Protein AF-A0A357D0Y1-F1 (afdb_monomer_lite)

Sequence (76 aa):
MTAQYQKYQQQSVSSLTAGEQIVLLFEQACINIAKGINFIEKKDIQGAHNSIVKAENIYNYLIENLDFHYQISSDL

Radius of gyration: 16.78 Å; chains: 1; bounding box: 28×51×36 Å

Secondary structure (DSSP, 8-state):
--HHHHHHHHHHHTT--HHHHHHHHHHHHHHHHHHHHHHHHTT-HHHHHHHHHHHHHHHHHHHHHS-TTSTTTT--

pLDDT: mean 75.91, std 20.6, range [41.09, 97.25]

Structure (mmCIF, N/CA/C/O backbone):
data_AF-A0A357D0Y1-F1
#
_entry.id   AF-A0A357D0Y1-F1
#
loop_
_atom_site.group_PDB
_atom_site.id
_atom_site.type_symbol
_atom_site.label_atom_id
_atom_site.label_alt_id
_atom_site.label_comp_id
_atom_site.label_asym_id
_atom_site.label_entity_id
_atom_site.label_seq_id
_atom_site.pdbx_PDB_ins_code
_atom_site.Cartn_x
_atom_site.Cartn_y
_atom_site.Cartn_z
_atom_site.occupancy
_atom_site.B_iso_or_equiv
_atom_site.auth_seq_id
_atom_site.auth_comp_id
_atom_site.auth_asym_id
_atom_site.auth_atom_id
_atom_site.pdbx_PDB_model_num
ATOM 1 N N . MET A 1 1 ? 6.317 33.815 -13.689 1.00 51.12 1 MET A N 1
ATOM 2 C CA . MET A 1 1 ? 7.350 32.764 -13.525 1.00 51.12 1 MET A CA 1
ATOM 3 C C . MET A 1 1 ? 6.725 31.466 -12.989 1.00 51.12 1 MET A C 1
ATOM 5 O O . MET A 1 1 ? 7.119 31.010 -11.929 1.00 51.12 1 MET A O 1
ATOM 9 N N . THR A 1 2 ? 5.741 30.860 -13.670 1.00 51.84 2 THR A N 1
ATOM 10 C CA . THR A 1 2 ? 4.987 29.717 -13.085 1.00 51.84 2 THR A CA 1
ATOM 11 C C . THR A 1 2 ? 4.616 28.591 -14.061 1.00 51.84 2 THR A C 1
ATOM 13 O O . THR A 1 2 ? 4.421 27.468 -13.616 1.00 51.84 2 THR A O 1
ATOM 16 N N . ALA A 1 3 ? 4.602 28.818 -15.381 1.00 55.59 3 ALA A N 1
ATOM 17 C CA . ALA A 1 3 ? 4.187 27.788 -16.348 1.00 55.59 3 ALA A CA 1
ATOM 18 C C . ALA A 1 3 ? 5.269 26.734 -16.675 1.00 55.59 3 ALA A C 1
ATOM 20 O O . ALA A 1 3 ? 4.947 25.617 -17.072 1.00 55.59 3 ALA A O 1
ATOM 21 N N . GLN A 1 4 ? 6.554 27.067 -16.507 1.00 47.31 4 GLN A N 1
ATOM 22 C CA . GLN A 1 4 ? 7.651 26.181 -16.918 1.00 47.31 4 GLN A CA 1
ATOM 23 C C . GLN A 1 4 ? 7.919 25.063 -15.896 1.00 47.31 4 GLN A C 1
ATOM 25 O O . GLN A 1 4 ? 8.164 23.928 -16.283 1.00 47.31 4 GLN A O 1
ATOM 30 N N . TYR A 1 5 ? 7.794 25.342 -14.595 1.00 53.50 5 TYR A N 1
ATOM 31 C CA . TYR A 1 5 ? 7.998 24.340 -13.539 1.00 53.50 5 TYR A CA 1
ATOM 32 C C . TYR A 1 5 ? 6.945 23.220 -13.564 1.00 53.50 5 TYR A C 1
ATOM 34 O O . TYR A 1 5 ? 7.276 22.061 -13.326 1.00 53.50 5 TYR A O 1
ATOM 42 N N . GLN A 1 6 ? 5.694 23.540 -13.918 1.00 52.88 6 GLN A N 1
ATOM 43 C CA . GLN A 1 6 ? 4.640 22.532 -14.090 1.00 52.88 6 GLN A CA 1
ATOM 44 C C . GLN A 1 6 ? 4.923 21.589 -15.267 1.00 52.88 6 GLN A C 1
ATOM 46 O O . GLN A 1 6 ? 4.670 20.393 -15.158 1.00 52.88 6 GLN A O 1
ATOM 51 N N . LYS A 1 7 ? 5.508 22.095 -16.363 1.00 49.75 7 LYS A N 1
ATOM 52 C CA . LYS A 1 7 ? 5.931 21.255 -17.494 1.00 49.75 7 LYS A CA 1
ATOM 53 C C . LYS A 1 7 ? 7.094 20.333 -17.137 1.00 49.75 7 LYS A C 1
ATOM 55 O O . LYS A 1 7 ? 7.062 19.175 -17.531 1.00 49.75 7 LYS A O 1
ATOM 60 N N . TYR A 1 8 ? 8.065 20.803 -16.352 1.00 45.25 8 TYR A N 1
ATOM 61 C CA . TYR A 1 8 ? 9.156 19.948 -15.874 1.00 45.25 8 TYR A CA 1
ATOM 62 C C . TYR A 1 8 ? 8.653 18.826 -14.958 1.00 45.25 8 TYR A C 1
ATOM 64 O O . TYR A 1 8 ? 9.040 17.681 -15.156 1.00 45.25 8 TYR A O 1
ATOM 72 N N . GLN A 1 9 ? 7.730 19.107 -14.028 1.00 48.03 9 GLN A N 1
ATOM 73 C CA . GLN A 1 9 ? 7.124 18.047 -13.212 1.00 48.03 9 GLN A CA 1
ATOM 74 C C . GLN A 1 9 ? 6.333 17.042 -14.066 1.00 48.03 9 GLN A C 1
ATOM 76 O O . GLN A 1 9 ? 6.477 15.841 -13.871 1.00 48.03 9 GLN A O 1
ATOM 81 N N . GLN A 1 10 ? 5.561 17.499 -15.058 1.00 49.91 10 GLN A N 1
ATOM 82 C CA . GLN A 1 10 ? 4.850 16.597 -15.977 1.00 49.91 10 GLN A CA 1
ATOM 83 C C . GLN A 1 10 ? 5.801 15.765 -16.858 1.00 49.91 10 GLN A C 1
ATOM 85 O O . GLN A 1 10 ? 5.519 14.596 -17.126 1.00 49.91 10 GLN A O 1
ATOM 90 N N . GLN A 1 11 ? 6.940 16.326 -17.281 1.00 46.34 11 GLN A N 1
ATOM 91 C CA . GLN A 1 11 ? 7.941 15.604 -18.073 1.00 46.34 11 GLN A CA 1
ATOM 92 C C . GLN A 1 11 ? 8.707 14.565 -17.249 1.00 46.34 11 GLN A C 1
ATOM 94 O O . GLN A 1 11 ? 8.996 13.500 -17.782 1.00 46.34 11 GLN A O 1
ATOM 99 N N . SER A 1 12 ? 8.969 14.815 -15.961 1.00 45.50 12 SER A N 1
ATOM 100 C CA . SER A 1 12 ? 9.604 13.829 -15.073 1.00 45.50 12 SER A CA 1
ATOM 101 C C . SER A 1 12 ? 8.702 12.627 -14.767 1.00 45.50 12 SER A C 1
ATOM 103 O O . SER A 1 12 ? 9.198 11.515 -14.634 1.00 45.50 12 SER A O 1
ATOM 105 N N . VAL A 1 13 ? 7.377 12.811 -14.709 1.00 48.31 13 VAL A N 1
ATOM 106 C CA . VAL A 1 13 ? 6.425 11.686 -14.580 1.00 48.31 13 VAL A CA 1
ATOM 107 C C . VAL A 1 13 ? 6.318 10.896 -15.894 1.00 48.31 13 VAL A C 1
ATOM 109 O O . VAL A 1 13 ? 6.113 9.687 -15.877 1.00 48.31 13 VAL A O 1
ATOM 112 N N . SER A 1 14 ? 6.523 11.559 -17.037 1.00 51.44 14 SER A N 1
ATOM 113 C CA . SER A 1 14 ? 6.462 10.947 -18.375 1.00 51.44 14 SER A CA 1
ATOM 114 C C . SER A 1 14 ? 7.728 10.175 -18.775 1.00 51.44 14 SER A C 1
ATOM 116 O O . SER A 1 14 ? 7.760 9.596 -19.858 1.00 51.44 14 SER A O 1
ATOM 118 N N . SER A 1 15 ? 8.774 10.176 -17.941 1.00 55.31 15 SER A N 1
ATOM 119 C CA . SER A 1 15 ? 10.057 9.517 -18.221 1.00 55.31 15 SER A CA 1
ATOM 120 C C . SER A 1 15 ? 10.352 8.313 -17.330 1.00 55.31 15 SER A C 1
ATOM 122 O O . SER A 1 15 ? 11.460 7.789 -17.411 1.00 55.31 15 SER A O 1
ATOM 124 N N . LEU A 1 16 ? 9.418 7.890 -16.467 1.00 57.00 16 LEU A N 1
ATOM 125 C CA . LEU A 1 16 ? 9.626 6.692 -15.655 1.00 57.00 16 LEU A CA 1
ATOM 126 C C . LEU A 1 16 ? 9.748 5.486 -16.582 1.00 57.00 16 LEU A C 1
ATOM 128 O O . LEU A 1 16 ? 8.825 5.176 -17.341 1.00 57.00 16 LEU A O 1
ATOM 132 N N . THR A 1 17 ? 10.889 4.813 -16.508 1.00 72.56 17 THR A N 1
ATOM 133 C CA . THR A 1 17 ? 11.096 3.535 -17.184 1.00 72.56 17 THR A CA 1
ATOM 134 C C . THR A 1 17 ? 10.093 2.506 -16.655 1.00 72.56 17 THR A C 1
ATOM 136 O O . THR A 1 17 ? 9.613 2.615 -15.525 1.00 72.56 17 THR A O 1
ATOM 139 N N . ALA A 1 18 ? 9.775 1.478 -17.445 1.00 69.94 18 ALA A N 1
ATOM 140 C CA . ALA A 1 18 ? 8.837 0.431 -17.023 1.00 69.94 18 ALA A CA 1
ATOM 141 C C . ALA A 1 18 ? 9.237 -0.214 -15.675 1.00 69.94 18 ALA A C 1
ATOM 143 O O . ALA A 1 18 ? 8.377 -0.521 -14.856 1.00 69.94 18 ALA A O 1
ATOM 144 N N . GLY A 1 19 ? 10.543 -0.339 -15.401 1.00 73.81 19 GLY A N 1
ATOM 145 C CA . GLY A 1 19 ? 11.052 -0.831 -14.117 1.00 73.81 19 GLY A CA 1
ATOM 146 C C . GLY A 1 19 ? 10.760 0.108 -12.942 1.00 73.81 19 GLY A C 1
ATOM 147 O O . GLY A 1 19 ? 10.299 -0.345 -11.897 1.00 73.81 19 GLY A O 1
ATOM 148 N N . GLU A 1 20 ? 10.960 1.417 -13.104 1.00 77.56 20 GLU A N 1
ATOM 149 C CA . GLU A 1 20 ? 10.649 2.399 -12.053 1.00 77.56 20 GLU A CA 1
ATOM 150 C C . GLU A 1 20 ? 9.142 2.490 -11.781 1.00 77.56 20 GLU A C 1
ATOM 152 O O . GLU A 1 20 ? 8.731 2.667 -10.635 1.00 77.56 20 GLU A O 1
ATOM 157 N N . GLN A 1 21 ? 8.309 2.308 -12.812 1.00 78.94 21 GLN A N 1
ATOM 158 C CA . GLN A 1 21 ? 6.854 2.230 -12.652 1.00 78.94 21 GLN A CA 1
ATOM 159 C C . GLN A 1 21 ? 6.445 1.028 -11.792 1.00 78.94 21 GLN A C 1
ATOM 161 O O . GLN A 1 21 ? 5.616 1.179 -10.897 1.00 78.94 21 GLN A O 1
ATOM 166 N N . ILE A 1 22 ? 7.058 -0.142 -12.004 1.00 84.69 22 ILE A N 1
ATOM 167 C CA . ILE A 1 22 ? 6.810 -1.341 -11.188 1.00 84.69 22 ILE A CA 1
ATOM 168 C C . ILE A 1 22 ? 7.197 -1.091 -9.725 1.00 84.69 22 ILE A C 1
ATOM 170 O O . ILE A 1 22 ? 6.408 -1.382 -8.825 1.00 84.69 22 ILE A O 1
ATOM 174 N N . VAL A 1 23 ? 8.373 -0.507 -9.473 1.00 85.75 23 VAL A N 1
ATOM 175 C CA . VAL A 1 23 ? 8.831 -0.192 -8.106 1.00 85.75 23 VAL A CA 1
ATOM 176 C C . VAL A 1 23 ? 7.857 0.757 -7.404 1.00 85.75 23 VAL A C 1
ATOM 178 O O . VAL A 1 23 ? 7.457 0.494 -6.269 1.00 85.75 23 VAL A O 1
ATOM 181 N N . LEU A 1 24 ? 7.416 1.815 -8.089 1.00 87.69 24 LEU A N 1
ATOM 182 C CA . LEU A 1 24 ? 6.454 2.776 -7.549 1.00 87.69 24 LEU A CA 1
ATOM 183 C C . LEU A 1 24 ? 5.100 2.122 -7.235 1.00 87.69 24 LEU A C 1
ATOM 185 O O . LEU A 1 24 ? 4.486 2.419 -6.210 1.00 87.69 24 LEU A O 1
ATOM 189 N N . LEU A 1 25 ? 4.626 1.223 -8.103 1.00 87.94 25 LEU A N 1
ATOM 190 C CA . LEU A 1 25 ? 3.393 0.470 -7.878 1.00 87.94 25 LEU A CA 1
ATOM 191 C C . LEU A 1 25 ? 3.504 -0.399 -6.619 1.00 87.94 25 LEU A C 1
ATOM 193 O O . LEU A 1 25 ? 2.618 -0.337 -5.765 1.00 87.94 25 LEU A O 1
ATOM 197 N N . PHE A 1 26 ? 4.605 -1.134 -6.448 1.00 89.31 26 PHE A N 1
ATOM 198 C CA . PHE A 1 26 ? 4.847 -1.919 -5.233 1.00 89.31 26 PHE A CA 1
ATOM 199 C C . PHE A 1 26 ? 4.922 -1.050 -3.974 1.00 89.31 26 PHE A C 1
ATOM 201 O O . PHE A 1 26 ? 4.292 -1.374 -2.965 1.00 89.31 26 PHE A O 1
ATOM 208 N N . GLU A 1 27 ? 5.626 0.081 -4.025 1.00 93.19 27 GLU A N 1
ATOM 209 C CA . GLU A 1 27 ? 5.678 1.029 -2.908 1.00 93.19 27 GLU A CA 1
ATOM 210 C C . GLU A 1 27 ? 4.272 1.531 -2.546 1.00 93.19 27 GLU A C 1
ATOM 212 O O . GLU A 1 27 ? 3.862 1.536 -1.379 1.00 93.19 27 GLU A O 1
ATOM 217 N N . GLN A 1 28 ? 3.479 1.878 -3.560 1.00 91.81 28 GLN A N 1
ATOM 218 C CA . GLN A 1 28 ? 2.123 2.358 -3.365 1.00 91.81 28 GLN A CA 1
ATOM 219 C C . GLN A 1 28 ? 1.187 1.266 -2.825 1.00 91.81 28 GLN A C 1
ATOM 221 O O . GLN A 1 28 ? 0.303 1.585 -2.019 1.00 91.81 28 GLN A O 1
ATOM 226 N N . ALA A 1 29 ? 1.377 0.000 -3.206 1.00 93.00 29 ALA A N 1
ATOM 227 C CA . ALA A 1 29 ? 0.661 -1.141 -2.639 1.00 93.00 29 ALA A CA 1
ATOM 228 C C . ALA A 1 29 ? 0.976 -1.304 -1.143 1.00 93.00 29 ALA A C 1
ATOM 230 O O . ALA A 1 29 ? 0.050 -1.342 -0.328 1.00 93.00 29 ALA A O 1
ATOM 231 N N . CYS A 1 30 ? 2.257 -1.269 -0.760 1.00 94.12 30 CYS A N 1
ATOM 232 C CA . CYS A 1 30 ? 2.694 -1.323 0.640 1.00 94.12 30 CYS A CA 1
ATOM 233 C C . CYS A 1 30 ? 2.079 -0.197 1.486 1.00 94.12 30 CYS A C 1
ATOM 235 O O . CYS A 1 30 ? 1.555 -0.444 2.575 1.00 94.12 30 CYS A O 1
ATOM 237 N N . ILE A 1 31 ? 2.059 1.036 0.967 1.00 95.62 31 ILE A N 1
ATOM 238 C CA . ILE A 1 31 ? 1.423 2.178 1.642 1.00 95.62 31 ILE A CA 1
ATOM 239 C C . ILE A 1 31 ? -0.081 1.944 1.839 1.00 95.62 31 ILE A C 1
ATOM 241 O O . ILE A 1 31 ? -0.628 2.285 2.890 1.00 95.62 31 ILE A O 1
ATOM 245 N N . ASN A 1 32 ? -0.776 1.392 0.842 1.00 93.81 32 ASN A N 1
ATOM 246 C CA . ASN A 1 32 ? -2.209 1.118 0.952 1.00 93.81 32 ASN A CA 1
ATOM 247 C C . ASN A 1 32 ? -2.505 0.013 1.975 1.00 93.81 32 ASN A C 1
ATOM 249 O O . ASN A 1 32 ? -3.450 0.165 2.747 1.00 93.81 32 ASN A O 1
ATOM 253 N N . ILE A 1 33 ? -1.668 -1.023 2.0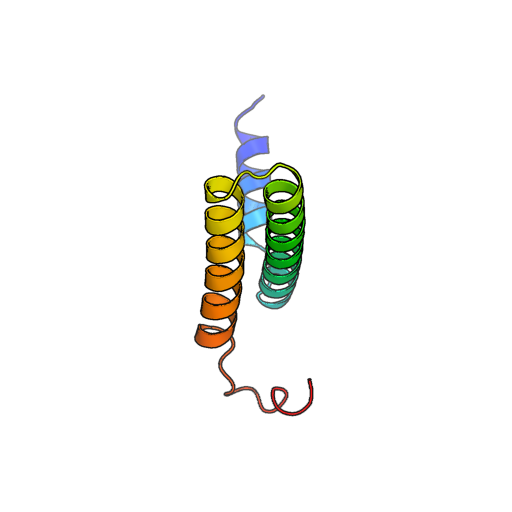58 1.00 95.25 33 ILE A N 1
ATOM 254 C CA . ILE A 1 33 ? -1.771 -2.062 3.094 1.00 95.25 33 ILE A CA 1
ATOM 255 C C . ILE A 1 33 ? -1.561 -1.455 4.486 1.00 95.25 33 ILE A C 1
ATOM 257 O O . ILE A 1 33 ? -2.390 -1.659 5.373 1.00 95.25 33 ILE A O 1
ATOM 261 N N . ALA A 1 34 ? -0.517 -0.640 4.672 1.00 96.62 34 ALA A N 1
ATOM 262 C CA . ALA A 1 34 ? -0.254 0.035 5.944 1.00 96.62 34 ALA A CA 1
ATOM 263 C C . ALA A 1 34 ? -1.419 0.949 6.372 1.00 96.62 34 ALA A C 1
ATOM 265 O O . ALA A 1 34 ? -1.818 0.961 7.538 1.00 96.62 34 ALA A O 1
ATOM 266 N N . LYS A 1 35 ? -2.024 1.675 5.421 1.00 94.38 35 LYS A N 1
ATOM 267 C CA . LYS A 1 35 ? -3.250 2.454 5.664 1.00 94.38 35 LYS A CA 1
ATOM 268 C C . LYS A 1 35 ? -4.423 1.559 6.052 1.00 94.38 35 LYS A C 1
ATOM 270 O O . LYS A 1 35 ? -5.139 1.895 6.989 1.00 94.38 35 LYS A O 1
ATOM 275 N N . GLY A 1 36 ? -4.596 0.424 5.375 1.00 95.81 36 GLY A N 1
ATOM 276 C CA . GLY A 1 36 ? -5.616 -0.571 5.703 1.00 95.81 36 GLY A CA 1
ATOM 277 C C . GLY A 1 36 ? -5.501 -1.053 7.148 1.00 95.81 36 GLY A C 1
ATOM 278 O O . GLY A 1 36 ? -6.487 -1.004 7.879 1.00 95.81 36 GLY A O 1
ATOM 279 N N . ILE A 1 37 ? -4.291 -1.410 7.589 1.00 95.69 37 ILE A N 1
ATOM 280 C CA . ILE A 1 37 ? -4.010 -1.792 8.984 1.00 95.69 37 ILE A CA 1
ATOM 281 C C . ILE A 1 37 ? -4.411 -0.662 9.940 1.00 95.69 37 ILE A C 1
ATOM 283 O O . ILE A 1 37 ? -5.153 -0.896 10.891 1.00 95.69 37 ILE A O 1
ATOM 287 N N . ASN A 1 38 ? -4.008 0.579 9.653 1.00 97.25 38 ASN A N 1
ATOM 288 C CA . ASN A 1 38 ? -4.346 1.716 10.509 1.00 97.25 38 ASN A CA 1
ATOM 289 C C . ASN A 1 38 ? -5.861 1.984 10.592 1.00 97.25 38 ASN A C 1
ATOM 291 O O . ASN A 1 38 ? -6.369 2.362 11.648 1.00 97.25 38 ASN A O 1
ATOM 295 N N . PHE A 1 39 ? -6.600 1.791 9.497 1.00 97.25 39 PHE A N 1
ATOM 296 C CA . PHE A 1 39 ? -8.058 1.905 9.499 1.00 97.25 39 PHE A CA 1
ATOM 297 C C . PHE A 1 39 ? -8.725 0.778 10.298 1.00 97.25 39 PHE A C 1
ATOM 299 O O . PHE A 1 39 ? -9.659 1.051 11.053 1.00 97.25 39 PHE A O 1
ATOM 306 N N . ILE A 1 40 ? -8.208 -0.455 10.218 1.00 95.19 40 ILE A N 1
ATOM 307 C CA . ILE A 1 40 ? -8.672 -1.586 11.039 1.00 95.19 40 ILE A CA 1
ATOM 308 C C . ILE A 1 40 ? -8.484 -1.282 12.529 1.00 95.19 40 ILE A C 1
ATOM 310 O O . ILE A 1 40 ? -9.425 -1.439 13.308 1.00 95.19 40 ILE A O 1
ATOM 314 N N . GLU A 1 41 ? -7.311 -0.782 12.928 1.00 96.94 41 GLU A N 1
ATOM 315 C CA . GLU A 1 41 ? -7.027 -0.383 14.317 1.00 96.94 41 GLU A CA 1
ATOM 316 C C . GLU A 1 41 ? -7.991 0.702 14.817 1.00 96.94 41 GLU A C 1
ATOM 318 O O . GLU A 1 41 ? -8.446 0.672 15.961 1.00 96.94 41 GLU A O 1
ATOM 323 N N . LYS A 1 42 ? -8.364 1.636 13.936 1.00 96.81 42 LYS A N 1
ATOM 324 C CA . LYS A 1 42 ? -9.340 2.701 14.212 1.00 96.81 42 LYS A CA 1
ATOM 325 C C . LYS A 1 42 ? -10.801 2.243 14.143 1.00 96.81 42 LYS A C 1
ATOM 327 O O . LYS A 1 42 ? -11.688 3.062 14.371 1.00 96.81 42 LYS A O 1
ATOM 332 N N . LYS A 1 43 ? -11.063 0.962 13.855 1.00 96.25 43 LYS A N 1
ATOM 333 C CA . LYS A 1 43 ? -12.401 0.391 13.598 1.00 96.25 43 LYS A CA 1
ATOM 334 C C . LYS A 1 43 ? -13.145 1.051 12.429 1.00 96.25 43 LYS A C 1
ATOM 336 O O . LYS A 1 43 ? -14.367 0.955 12.339 1.00 96.25 43 LYS A O 1
ATOM 341 N N . ASP A 1 44 ? -12.415 1.687 11.517 1.00 96.19 44 ASP A N 1
ATOM 342 C CA . ASP A 1 44 ? -12.955 2.233 10.277 1.00 96.19 44 ASP A CA 1
ATOM 343 C C . ASP A 1 44 ? -12.943 1.150 9.191 1.00 96.19 44 ASP A C 1
ATOM 345 O O . ASP A 1 44 ? -12.001 1.003 8.411 1.00 96.19 44 ASP A O 1
ATOM 349 N N . ILE A 1 45 ? -14.011 0.355 9.164 1.00 94.12 45 ILE A N 1
ATOM 350 C CA . ILE A 1 45 ? -14.147 -0.773 8.235 1.00 94.12 45 ILE A CA 1
ATOM 351 C C . ILE A 1 45 ? -14.223 -0.297 6.778 1.00 94.12 45 ILE A C 1
ATOM 353 O O . ILE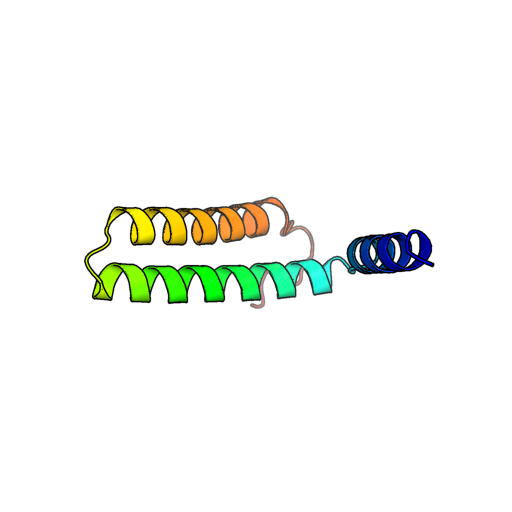 A 1 45 ? -13.687 -0.952 5.885 1.00 94.12 45 ILE A O 1
ATOM 357 N N . GLN A 1 46 ? -14.847 0.857 6.528 1.00 96.19 46 GLN A N 1
ATOM 358 C CA . GLN A 1 46 ? -14.974 1.405 5.180 1.00 96.19 46 GLN A CA 1
ATOM 359 C C . GLN A 1 46 ? -13.622 1.913 4.668 1.00 96.19 46 GLN A C 1
ATOM 361 O O . GLN A 1 46 ? -13.239 1.609 3.537 1.00 96.19 46 GLN A O 1
ATOM 366 N N . GLY A 1 47 ? -12.875 2.641 5.503 1.00 95.50 47 GLY A N 1
ATOM 367 C CA . GLY A 1 47 ? -11.509 3.067 5.203 1.00 95.50 47 GLY A CA 1
ATOM 368 C C . GLY A 1 47 ? -10.589 1.877 4.931 1.00 95.50 47 GLY A C 1
ATOM 369 O O . GLY A 1 47 ? -9.869 1.871 3.930 1.00 95.50 47 GLY A O 1
ATOM 370 N N . ALA A 1 48 ? -10.685 0.829 5.755 1.00 95.50 48 ALA A N 1
ATOM 371 C CA . ALA A 1 48 ? -9.918 -0.400 5.586 1.00 95.50 48 ALA A CA 1
ATOM 372 C C . ALA A 1 48 ? -10.230 -1.093 4.256 1.00 95.50 48 ALA A C 1
ATOM 374 O O . ALA A 1 48 ? -9.312 -1.362 3.482 1.00 95.50 48 ALA A O 1
ATOM 375 N N . HIS A 1 49 ? -11.513 -1.320 3.954 1.00 96.50 49 HIS A N 1
ATOM 376 C CA . HIS 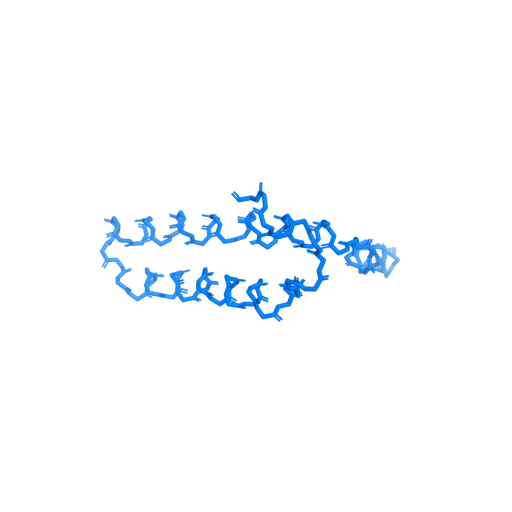A 1 49 ? -11.941 -1.939 2.699 1.00 96.50 49 HIS A CA 1
ATOM 377 C C . HIS A 1 49 ? -11.436 -1.155 1.482 1.00 96.50 49 HIS A C 1
ATOM 379 O O . HIS A 1 49 ? -10.811 -1.729 0.594 1.00 96.50 49 HIS A O 1
ATOM 385 N N . ASN A 1 50 ? -11.611 0.168 1.478 1.00 97.25 50 ASN A N 1
ATOM 386 C CA . ASN A 1 50 ? -11.159 1.021 0.379 1.00 97.25 50 ASN A CA 1
ATOM 387 C C . ASN A 1 50 ? -9.639 0.958 0.171 1.00 97.25 50 ASN A C 1
ATOM 389 O O . ASN A 1 50 ? -9.164 0.975 -0.964 1.00 97.25 50 ASN A O 1
ATOM 393 N N . SER A 1 51 ? -8.865 0.916 1.257 1.00 94.56 51 SER A N 1
ATOM 394 C CA . SER A 1 51 ? -7.408 0.778 1.195 1.00 94.56 51 SER A CA 1
ATOM 395 C C . SER A 1 51 ? -6.974 -0.593 0.678 1.00 94.56 51 SER A C 1
ATOM 397 O O . SER A 1 51 ? -6.052 -0.666 -0.131 1.00 94.56 51 SER A O 1
ATOM 399 N N . ILE A 1 52 ? -7.658 -1.661 1.088 1.00 93.94 52 ILE A N 1
ATOM 400 C CA . ILE A 1 52 ? -7.372 -3.027 0.639 1.00 93.94 52 ILE A CA 1
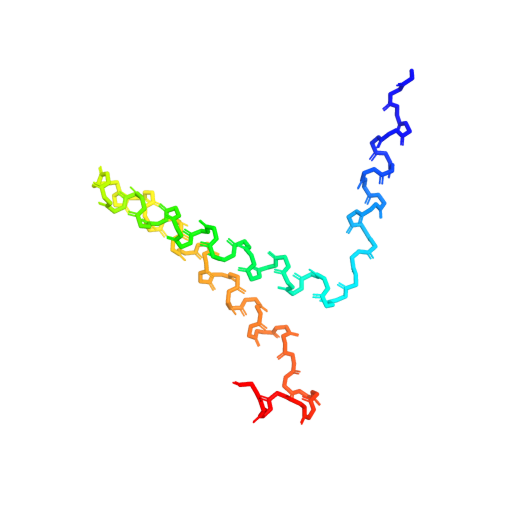ATOM 401 C C . ILE A 1 52 ? -7.690 -3.186 -0.850 1.00 93.94 52 ILE A C 1
ATOM 403 O O . ILE A 1 52 ? -6.823 -3.626 -1.597 1.00 93.94 52 ILE A O 1
ATOM 407 N N . VAL A 1 53 ? -8.862 -2.734 -1.309 1.00 96.62 53 VAL A N 1
ATOM 408 C CA . VAL A 1 53 ? -9.246 -2.779 -2.734 1.00 96.62 53 VAL A CA 1
ATOM 409 C C . VAL A 1 53 ? -8.251 -2.004 -3.604 1.00 96.62 53 VAL A C 1
ATOM 411 O O . VAL A 1 53 ? -7.915 -2.422 -4.707 1.00 96.62 53 VAL A O 1
ATOM 414 N N . LYS A 1 54 ? -7.713 -0.880 -3.112 1.00 93.19 54 LYS A N 1
ATOM 415 C CA . LYS A 1 54 ? -6.660 -0.144 -3.831 1.00 93.19 54 LYS A CA 1
ATOM 416 C C . LYS A 1 54 ? -5.367 -0.942 -3.962 1.00 93.19 54 LYS A C 1
ATOM 418 O O . LYS A 1 54 ? -4.748 -0.880 -5.018 1.00 93.19 54 LYS A O 1
ATOM 423 N N . ALA A 1 55 ? -4.953 -1.654 -2.915 1.00 93.19 55 ALA A N 1
ATOM 424 C CA . ALA A 1 55 ? -3.790 -2.532 -2.993 1.00 93.19 55 ALA A CA 1
ATOM 425 C C . ALA A 1 55 ? -4.048 -3.699 -3.961 1.00 93.19 55 ALA A C 1
ATOM 427 O O . ALA A 1 55 ? -3.217 -3.963 -4.822 1.00 93.19 55 ALA A O 1
ATOM 428 N N . GLU A 1 56 ? -5.221 -4.329 -3.880 1.00 93.88 56 GLU A N 1
ATOM 429 C CA . GLU A 1 56 ? -5.644 -5.415 -4.772 1.00 93.88 56 GLU A CA 1
ATOM 430 C C . GLU A 1 56 ? -5.624 -4.992 -6.246 1.00 93.88 56 GLU A C 1
ATOM 432 O O . GLU A 1 56 ? -5.030 -5.676 -7.072 1.00 93.88 56 GLU A O 1
ATOM 437 N N . ASN A 1 57 ? -6.167 -3.818 -6.575 1.00 92.88 57 ASN A N 1
ATOM 438 C CA . ASN A 1 57 ? -6.139 -3.289 -7.940 1.00 92.88 57 ASN A CA 1
ATOM 439 C C . ASN A 1 57 ? -4.715 -3.088 -8.474 1.00 92.88 57 ASN A C 1
ATOM 441 O O . ASN A 1 57 ? -4.477 -3.298 -9.660 1.00 92.88 57 ASN A O 1
ATOM 445 N N . ILE A 1 58 ? -3.767 -2.691 -7.617 1.00 89.81 58 ILE A N 1
ATOM 446 C CA . ILE A 1 58 ? -2.360 -2.560 -8.013 1.00 89.81 58 ILE A CA 1
ATOM 447 C C . ILE A 1 58 ? -1.773 -3.937 -8.328 1.00 89.81 58 ILE A C 1
ATOM 449 O O . ILE A 1 58 ? -1.117 -4.089 -9.354 1.00 89.81 58 ILE A O 1
ATOM 453 N N . TYR A 1 59 ? -2.031 -4.944 -7.490 1.00 87.62 59 TYR A N 1
ATOM 454 C CA . TYR A 1 59 ? -1.575 -6.308 -7.760 1.00 87.62 59 TYR A CA 1
ATOM 455 C C . TYR A 1 59 ? -2.213 -6.890 -9.020 1.00 87.62 59 TYR A C 1
ATOM 457 O O . TYR A 1 59 ? -1.497 -7.475 -9.821 1.00 87.62 59 TYR A O 1
ATOM 465 N N . ASN A 1 60 ? -3.510 -6.678 -9.244 1.00 89.00 60 ASN A N 1
ATOM 466 C CA . ASN A 1 60 ? -4.185 -7.117 -10.467 1.00 89.00 60 ASN A CA 1
ATOM 467 C C . ASN A 1 60 ? -3.584 -6.443 -11.703 1.00 89.00 60 ASN A C 1
ATOM 469 O O . ASN A 1 60 ? -3.242 -7.126 -12.660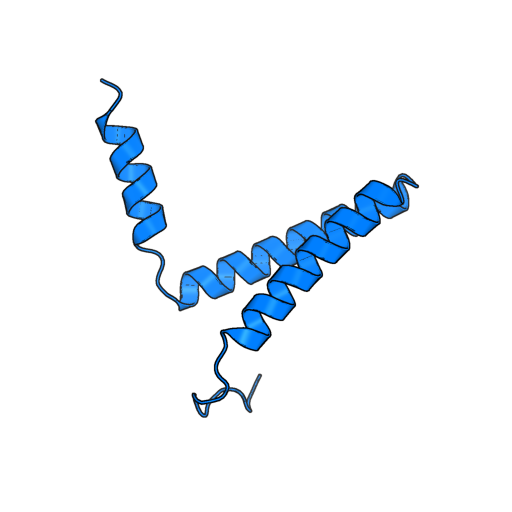 1.00 89.00 60 ASN A O 1
ATOM 473 N N . TYR A 1 61 ? -3.352 -5.127 -11.652 1.00 86.00 61 TYR A N 1
ATOM 474 C CA . TYR A 1 61 ? -2.672 -4.410 -12.728 1.00 86.00 61 TYR A CA 1
ATOM 475 C C . TYR A 1 61 ? -1.271 -4.976 -12.988 1.00 86.00 61 TYR A C 1
ATOM 477 O O . TYR A 1 61 ? -0.908 -5.207 -14.138 1.00 86.00 61 TYR A O 1
ATOM 485 N N . LEU A 1 62 ? -0.491 -5.239 -11.935 1.00 83.81 62 LEU A N 1
ATOM 486 C CA . LEU A 1 62 ? 0.820 -5.868 -12.068 1.00 83.81 62 LEU A CA 1
ATOM 487 C C . LEU A 1 62 ? 0.701 -7.264 -12.690 1.00 83.81 62 LEU A C 1
ATOM 489 O O . LEU A 1 62 ? 1.416 -7.539 -13.633 1.00 83.81 62 LEU A O 1
ATOM 493 N N . ILE A 1 63 ? -0.218 -8.120 -12.247 1.00 82.50 63 ILE A N 1
ATOM 494 C CA . ILE A 1 63 ? -0.404 -9.471 -12.806 1.00 82.50 63 ILE A CA 1
ATOM 495 C C . ILE A 1 63 ? -0.818 -9.421 -14.286 1.00 82.50 63 ILE A C 1
ATOM 497 O O . ILE A 1 63 ? -0.338 -10.221 -15.082 1.00 82.50 63 ILE A O 1
ATOM 501 N N . GLU A 1 64 ? -1.688 -8.483 -14.664 1.00 79.56 64 GLU A N 1
ATOM 502 C CA . GLU A 1 64 ? -2.173 -8.323 -16.040 1.00 79.56 64 GLU A CA 1
ATOM 503 C C . GLU A 1 64 ? -1.118 -7.728 -16.987 1.00 79.56 64 GLU A C 1
ATOM 505 O O . GLU A 1 64 ? -1.126 -8.033 -18.178 1.00 79.56 64 GLU A O 1
ATOM 510 N N . ASN A 1 65 ? -0.229 -6.864 -16.481 1.00 72.38 65 ASN A N 1
ATOM 511 C CA . ASN A 1 65 ? 0.742 -6.119 -17.297 1.00 72.38 65 ASN A CA 1
ATOM 512 C C . ASN A 1 65 ? 2.167 -6.676 -17.212 1.00 72.38 65 ASN A C 1
ATOM 514 O O . ASN A 1 65 ? 2.979 -6.417 -18.102 1.00 72.38 65 ASN A O 1
ATOM 518 N N . LEU A 1 66 ? 2.492 -7.430 -16.164 1.00 67.12 66 LEU A N 1
ATOM 519 C CA . LEU A 1 66 ? 3.731 -8.187 -16.064 1.00 67.12 66 LEU A CA 1
ATOM 520 C C . LEU A 1 66 ? 3.549 -9.446 -16.913 1.00 67.12 66 LEU A C 1
ATOM 522 O O . LEU A 1 66 ? 3.275 -10.534 -16.417 1.00 67.12 66 LEU A O 1
ATOM 526 N N . ASP A 1 67 ? 3.626 -9.256 -18.228 1.00 54.50 67 ASP A N 1
ATOM 527 C CA . ASP A 1 67 ? 3.597 -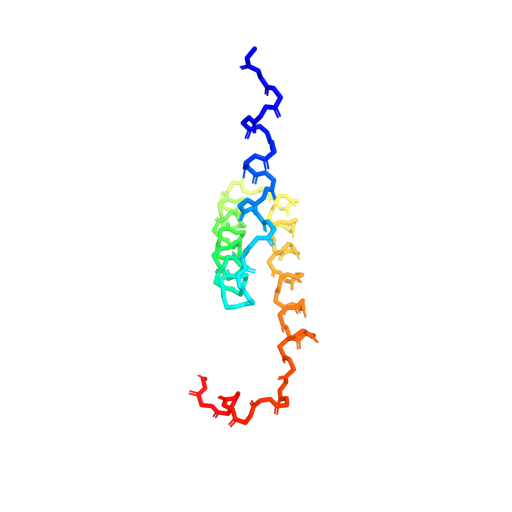10.340 -19.194 1.00 54.50 67 ASP A CA 1
ATOM 528 C C . ASP A 1 67 ? 4.686 -11.360 -18.815 1.00 54.50 67 ASP A C 1
ATOM 530 O O . ASP A 1 67 ? 5.888 -11.087 -18.906 1.00 54.50 67 ASP A O 1
ATOM 534 N N . PHE A 1 68 ? 4.262 -12.547 -18.370 1.00 52.91 68 PHE A N 1
ATOM 535 C CA . PHE A 1 68 ? 5.130 -13.697 -18.102 1.00 52.91 68 PHE A CA 1
ATOM 536 C C . PHE A 1 68 ? 5.877 -14.177 -19.370 1.00 52.91 68 PHE A C 1
ATOM 538 O O . PHE A 1 68 ? 6.619 -15.157 -19.313 1.00 52.91 68 PHE A O 1
ATOM 545 N N . HIS A 1 69 ? 5.730 -13.499 -20.518 1.00 46.19 69 HIS A N 1
ATOM 546 C CA . HIS A 1 69 ? 6.552 -13.705 -21.713 1.00 46.19 69 HIS A CA 1
ATOM 547 C C . HIS A 1 69 ? 8.046 -13.431 -21.534 1.00 46.19 69 HIS A C 1
ATOM 549 O O . HIS A 1 69 ? 8.832 -13.910 -22.355 1.00 46.19 69 HIS A O 1
ATOM 555 N N . TYR A 1 70 ? 8.480 -12.690 -20.511 1.00 44.53 70 TYR A N 1
ATOM 556 C CA . TYR A 1 70 ? 9.910 -12.591 -20.227 1.00 44.53 70 TYR A CA 1
ATOM 557 C C . TYR A 1 70 ? 10.330 -13.744 -19.314 1.00 44.53 70 TYR A C 1
ATOM 559 O O . TYR A 1 70 ? 9.944 -13.811 -18.155 1.00 44.53 70 TYR A O 1
ATOM 567 N N . GLN A 1 71 ? 11.164 -14.638 -19.841 1.00 41.09 71 GLN A N 1
ATOM 568 C CA . GLN A 1 71 ? 11.644 -15.908 -19.269 1.00 41.09 71 GLN A CA 1
ATOM 569 C C . GLN A 1 71 ? 12.328 -15.831 -17.873 1.00 41.09 71 GLN A C 1
ATOM 571 O O . GLN A 1 71 ? 12.903 -16.816 -17.423 1.00 41.09 71 GLN A O 1
ATOM 576 N N . ILE A 1 72 ? 12.290 -14.681 -17.191 1.00 48.31 72 ILE A N 1
ATOM 577 C CA . ILE A 1 72 ? 12.851 -14.421 -15.853 1.00 48.31 72 ILE A CA 1
ATOM 578 C C . ILE A 1 72 ? 11.752 -14.454 -14.769 1.00 48.31 72 ILE A C 1
ATOM 580 O O . ILE A 1 72 ? 12.050 -14.523 -13.582 1.00 48.31 72 ILE A O 1
ATOM 584 N N . SER A 1 73 ? 10.469 -14.502 -15.146 1.00 44.91 73 SER A N 1
ATOM 585 C CA . SER A 1 73 ? 9.337 -14.602 -14.209 1.00 44.91 73 SER A CA 1
ATOM 586 C C . SER A 1 73 ? 9.260 -15.923 -13.428 1.00 44.91 73 SER A C 1
ATOM 588 O O . SER A 1 73 ? 8.358 -16.088 -12.615 1.00 44.91 73 SER A O 1
ATOM 590 N N . SER A 1 74 ? 10.161 -16.875 -13.689 1.00 45.00 74 SER A N 1
ATOM 591 C CA . SER A 1 74 ? 10.207 -18.164 -12.991 1.00 45.00 74 SER A CA 1
ATOM 592 C C . SER A 1 74 ? 11.164 -18.186 -11.789 1.00 45.00 74 SER A C 1
ATOM 594 O O . SER A 1 74 ? 11.246 -19.229 -11.145 1.00 45.00 74 SER A O 1
ATOM 596 N N . ASP A 1 75 ? 11.880 -17.091 -11.501 1.00 44.62 75 ASP A N 1
ATOM 597 C CA . ASP A 1 75 ? 12.940 -17.047 -10.473 1.00 44.62 75 ASP A CA 1
ATOM 598 C C . ASP A 1 75 ? 12.739 -15.968 -9.384 1.00 44.62 75 ASP A C 1
ATOM 600 O O . ASP A 1 75 ? 13.671 -15.663 -8.636 1.00 44.62 75 ASP A O 1
ATOM 604 N N . LEU A 1 76 ? 11.534 -15.390 -9.269 1.00 43.78 76 LEU A N 1
ATOM 605 C CA . LEU A 1 76 ? 11.137 -14.576 -8.108 1.00 43.78 76 LEU A CA 1
ATOM 606 C C . LEU A 1 76 ? 10.174 -15.360 -7.213 1.00 43.78 76 LEU A C 1
ATOM 608 O O . LEU A 1 76 ? 10.386 -15.337 -5.980 1.00 43.78 76 LEU A O 1
#

Foldseek 3Di:
DPPVVVVVVVVVVVPQDPVNVLVVLVVLLVVLCVQLVVCVVVVNNVSNVVSNVSSVVSVVCCVVVVPVVPPCVVPD